Protein AF-A0A9P6WS35-F1 (afdb_monomer_lite)

Sequenc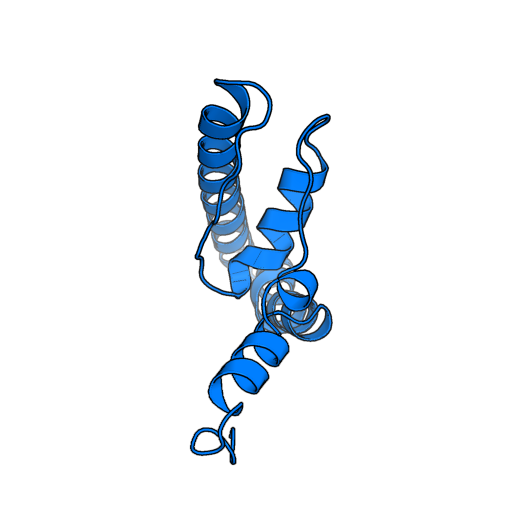e (107 aa):
MWADLDMPDGVLALYWAYNSPAAAMDAYSSDFGATLVEPSAKAFGRMYVGYWETRTLRMVANMRDVLGLPPGSRMLAIVGASHKGYYEAYLNQMHDVQLVSADAVLR

Foldseek 3Di:
DQDCCVPPCSVVVVVCVLQDPVV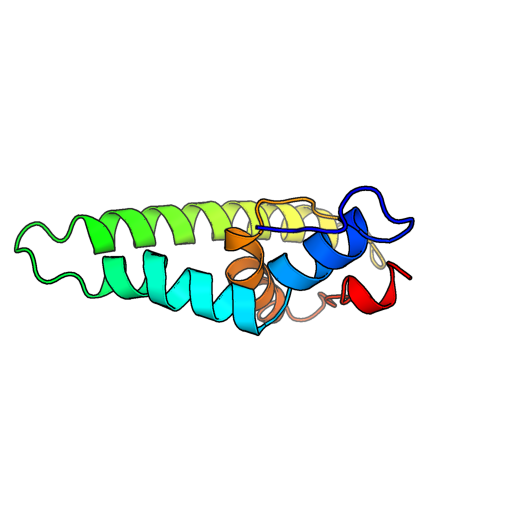LVVLCVVQLVCLCVPPDPVSVSVVVNVVVLVVLVVVLVVVCVVCVPDPPDDDDDDDDSNSNVSSCVNQVVDDPDDDDDPVVVPD

Structure (mmCIF, N/CA/C/O backbone):
data_AF-A0A9P6WS35-F1
#
_entry.id   AF-A0A9P6WS35-F1
#
loop_
_atom_site.group_PDB
_atom_site.id
_atom_site.type_symbol
_atom_site.label_atom_id
_atom_site.label_alt_id
_atom_site.label_comp_id
_atom_site.label_asym_id
_atom_site.label_entity_id
_atom_site.label_seq_id
_atom_site.pdbx_PDB_ins_code
_atom_site.Cartn_x
_atom_site.Cartn_y
_atom_site.Cartn_z
_atom_site.occupancy
_atom_site.B_iso_or_equiv
_atom_site.auth_seq_id
_atom_site.auth_comp_id
_atom_site.auth_asym_id
_atom_site.auth_atom_id
_atom_site.pdbx_PDB_model_num
ATOM 1 N N . MET A 1 1 ? 19.284 -13.398 8.289 1.00 58.56 1 MET A N 1
ATOM 2 C CA . MET A 1 1 ? 19.970 -12.187 7.787 1.00 58.56 1 MET A CA 1
ATOM 3 C C . MET A 1 1 ? 20.509 -12.544 6.414 1.00 58.56 1 MET A C 1
ATOM 5 O O . MET A 1 1 ? 21.093 -13.610 6.293 1.00 58.56 1 MET A O 1
ATOM 9 N N . TRP A 1 2 ? 20.177 -11.759 5.392 1.00 77.75 2 TRP A N 1
ATOM 10 C CA . TRP A 1 2 ? 20.365 -12.091 3.974 1.00 77.75 2 TRP A CA 1
ATOM 11 C C . TRP A 1 2 ? 21.855 -12.229 3.635 1.00 77.75 2 TRP A C 1
ATOM 13 O O . TRP A 1 2 ? 22.579 -11.241 3.711 1.00 77.75 2 TRP A O 1
ATOM 23 N N . ALA A 1 3 ? 22.311 -13.451 3.347 1.00 72.62 3 ALA A N 1
ATOM 24 C CA . ALA A 1 3 ? 23.737 -13.780 3.256 1.00 72.62 3 ALA A CA 1
ATOM 25 C C . ALA A 1 3 ? 24.376 -13.449 1.897 1.00 72.62 3 ALA A C 1
ATOM 27 O O . ALA A 1 3 ? 25.589 -13.318 1.838 1.00 72.62 3 ALA A O 1
ATOM 28 N N . ASP A 1 4 ? 23.568 -13.251 0.853 1.00 88.75 4 ASP A N 1
ATOM 29 C CA . ASP A 1 4 ? 24.035 -13.266 -0.541 1.00 88.75 4 ASP A CA 1
ATOM 30 C C . ASP A 1 4 ? 23.830 -11.923 -1.261 1.00 88.75 4 ASP A C 1
ATOM 32 O O . ASP A 1 4 ? 23.659 -11.884 -2.476 1.00 88.75 4 ASP A O 1
ATOM 36 N N . LEU A 1 5 ? 23.773 -10.802 -0.530 1.00 90.50 5 LEU A N 1
ATOM 37 C CA . LEU A 1 5 ? 23.500 -9.481 -1.126 1.00 90.50 5 LEU A CA 1
ATOM 38 C C . LEU A 1 5 ? 24.590 -9.004 -2.098 1.00 90.50 5 LEU A C 1
ATOM 40 O O . LEU A 1 5 ? 24.328 -8.126 -2.917 1.00 90.50 5 LEU A O 1
ATOM 44 N N . ASP A 1 6 ? 25.795 -9.551 -1.985 1.00 91.69 6 ASP A N 1
ATOM 45 C CA . ASP A 1 6 ? 26.943 -9.307 -2.856 1.00 91.69 6 ASP A CA 1
ATOM 46 C C . ASP A 1 6 ? 26.927 -10.151 -4.142 1.00 91.69 6 ASP A C 1
ATOM 48 O O . ASP A 1 6 ? 27.700 -9.881 -5.063 1.00 91.69 6 ASP A O 1
ATOM 52 N N . MET A 1 7 ? 26.034 -11.139 -4.239 1.00 91.50 7 MET A N 1
ATOM 53 C CA . MET A 1 7 ? 25.857 -11.951 -5.442 1.00 91.50 7 MET A CA 1
ATOM 54 C C . MET A 1 7 ? 25.078 -11.175 -6.522 1.00 91.50 7 MET A C 1
ATOM 56 O O . MET A 1 7 ? 24.277 -10.301 -6.180 1.00 91.50 7 MET A O 1
ATOM 60 N N . PRO A 1 8 ? 25.247 -11.502 -7.824 1.00 86.69 8 PRO A N 1
ATOM 61 C CA . PRO A 1 8 ? 24.654 -10.751 -8.940 1.00 86.69 8 PRO A CA 1
ATOM 62 C C . PRO A 1 8 ? 23.146 -10.467 -8.823 1.00 86.69 8 PRO A C 1
ATOM 64 O O . PRO A 1 8 ? 22.713 -9.381 -9.199 1.00 86.69 8 PRO A O 1
ATOM 67 N N . ASP A 1 9 ? 22.382 -11.382 -8.214 1.00 88.81 9 ASP A N 1
ATOM 68 C CA . ASP A 1 9 ? 20.931 -11.249 -8.017 1.00 88.81 9 ASP A CA 1
ATOM 69 C C . ASP A 1 9 ? 20.529 -11.074 -6.544 1.00 88.81 9 ASP A C 1
ATOM 71 O O . ASP A 1 9 ? 19.346 -11.106 -6.215 1.00 88.81 9 ASP A O 1
ATOM 75 N N . GLY A 1 10 ? 21.479 -10.872 -5.627 1.00 91.56 10 GLY A N 1
ATOM 76 C CA . GLY A 1 10 ? 21.224 -10.847 -4.182 1.00 91.56 10 GLY A CA 1
ATOM 77 C C . GLY A 1 10 ? 20.198 -9.799 -3.750 1.00 91.56 10 GLY A C 1
ATOM 78 O O . GLY A 1 10 ? 19.284 -10.072 -2.968 1.00 91.56 10 GLY A O 1
ATOM 79 N N . VAL A 1 11 ? 20.308 -8.592 -4.307 1.00 90.50 11 VAL A N 1
ATOM 80 C CA . VAL A 1 11 ? 19.360 -7.495 -4.054 1.00 90.50 11 VAL A CA 1
ATOM 81 C C . VAL A 1 11 ? 17.995 -7.773 -4.690 1.00 90.50 11 VAL A C 1
ATOM 83 O O . VAL A 1 11 ? 16.965 -7.421 -4.113 1.00 90.50 11 VAL A O 1
ATOM 86 N N . LEU A 1 12 ? 17.959 -8.425 -5.853 1.00 90.00 12 LEU A N 1
ATOM 87 C CA . LEU A 1 12 ? 16.706 -8.769 -6.521 1.00 90.00 12 LEU A CA 1
ATOM 88 C C . LEU A 1 12 ? 15.986 -9.918 -5.796 1.00 90.00 12 LEU A C 1
ATOM 90 O O . LEU A 1 12 ? 14.780 -9.845 -5.577 1.00 90.00 12 LEU A O 1
ATOM 94 N N . ALA A 1 13 ? 16.733 -10.905 -5.301 1.00 90.62 13 ALA A N 1
ATOM 95 C CA . ALA A 1 13 ? 16.232 -11.964 -4.433 1.00 90.62 13 ALA A CA 1
ATOM 96 C C . ALA A 1 13 ? 15.626 -11.398 -3.141 1.00 90.62 13 ALA A C 1
ATOM 98 O O . ALA A 1 13 ? 14.538 -11.808 -2.731 1.00 90.62 13 ALA A O 1
ATOM 99 N N . LEU A 1 14 ? 16.282 -10.402 -2.535 1.00 90.75 14 LEU A N 1
ATOM 100 C CA . LEU A 1 14 ? 15.731 -9.657 -1.404 1.00 90.75 14 LEU A CA 1
ATOM 101 C C . LEU A 1 14 ? 14.411 -8.973 -1.780 1.00 90.75 14 LEU A C 1
ATOM 103 O O . LEU A 1 14 ? 13.418 -9.095 -1.062 1.00 90.75 14 LEU A O 1
ATOM 107 N N . TYR A 1 15 ? 14.395 -8.261 -2.907 1.00 90.50 15 TYR A N 1
ATOM 108 C CA . TYR A 1 15 ? 13.202 -7.583 -3.395 1.00 90.50 15 TYR A CA 1
ATOM 109 C C . TYR A 1 15 ? 12.038 -8.565 -3.588 1.00 90.50 15 TYR A C 1
ATOM 111 O O . TYR A 1 15 ? 10.955 -8.316 -3.057 1.00 90.50 15 TYR A O 1
ATOM 119 N N . TRP A 1 16 ? 12.250 -9.693 -4.271 1.00 90.00 16 TRP A N 1
ATOM 120 C CA . TRP A 1 16 ? 11.223 -10.720 -4.467 1.00 90.00 16 TRP A CA 1
ATOM 121 C C . TRP A 1 16 ? 10.725 -11.298 -3.144 1.00 90.00 16 TRP A C 1
ATOM 123 O O . TRP A 1 16 ? 9.516 -11.418 -2.949 1.00 90.00 16 TRP A O 1
ATOM 133 N N . ALA A 1 17 ? 11.626 -11.579 -2.197 1.00 91.31 17 ALA A N 1
ATOM 134 C CA . ALA A 1 17 ? 11.247 -12.093 -0.885 1.00 91.31 17 ALA A CA 1
ATOM 135 C C . ALA A 1 17 ? 10.296 -11.132 -0.153 1.00 91.31 17 ALA A C 1
ATOM 137 O O . ALA A 1 17 ? 9.215 -11.546 0.270 1.00 91.31 17 ALA A O 1
ATOM 138 N N . TYR A 1 18 ? 10.640 -9.840 -0.080 1.00 91.19 18 TYR A N 1
ATOM 139 C CA . TYR A 1 18 ? 9.807 -8.812 0.563 1.00 91.19 18 TYR A CA 1
ATOM 140 C C . TYR A 1 18 ? 8.497 -8.514 -0.175 1.00 91.19 18 TYR A C 1
ATOM 142 O O . TYR A 1 18 ? 7.560 -7.997 0.430 1.00 91.19 18 TYR A O 1
ATOM 150 N N . ASN A 1 19 ? 8.424 -8.824 -1.469 1.00 91.19 19 ASN A N 1
ATOM 151 C CA . ASN A 1 19 ? 7.240 -8.606 -2.295 1.00 91.19 19 ASN A CA 1
ATOM 152 C C . ASN A 1 19 ? 6.416 -9.886 -2.513 1.00 91.19 19 ASN A C 1
ATOM 154 O O . ASN A 1 19 ? 5.430 -9.846 -3.251 1.00 91.19 19 ASN A O 1
ATOM 158 N N . SER A 1 20 ? 6.780 -11.001 -1.879 1.00 91.00 20 SER A N 1
ATOM 159 C CA . SER A 1 20 ? 6.043 -12.260 -1.985 1.00 91.00 20 SER A CA 1
ATOM 160 C C . SER A 1 20 ? 4.676 -12.198 -1.278 1.00 91.00 20 SER A C 1
ATOM 162 O O . SER A 1 20 ? 4.505 -11.442 -0.316 1.00 91.00 20 SER A O 1
ATOM 164 N N . PRO A 1 21 ? 3.697 -13.032 -1.683 1.00 90.00 21 PRO A N 1
ATOM 165 C CA . PRO A 1 21 ? 2.432 -13.160 -0.956 1.00 90.00 21 PRO A CA 1
ATOM 166 C C . PRO A 1 21 ? 2.618 -13.558 0.516 1.00 90.00 21 PRO A C 1
ATOM 168 O O . PRO A 1 21 ? 1.886 -13.084 1.381 1.00 90.00 21 PRO A O 1
ATOM 171 N N . ALA A 1 22 ? 3.624 -14.390 0.808 1.00 93.25 22 ALA A N 1
ATOM 172 C CA . ALA A 1 22 ? 3.962 -14.781 2.173 1.00 93.25 22 ALA A CA 1
ATOM 173 C C . ALA A 1 22 ? 4.403 -13.570 3.009 1.00 93.25 22 ALA A C 1
ATOM 175 O O . ALA A 1 22 ? 3.848 -13.341 4.078 1.00 93.25 22 ALA A O 1
ATOM 176 N N . ALA A 1 23 ? 5.300 -12.729 2.483 1.00 92.44 23 ALA A N 1
ATOM 177 C CA . ALA A 1 23 ? 5.739 -11.519 3.177 1.00 92.44 23 ALA A CA 1
ATOM 178 C C . ALA A 1 23 ? 4.591 -10.526 3.431 1.00 92.44 23 ALA A C 1
ATOM 180 O O . ALA A 1 23 ? 4.550 -9.887 4.483 1.00 92.44 23 ALA A O 1
ATOM 181 N N . ALA A 1 24 ? 3.630 -10.414 2.506 1.00 91.81 24 ALA A N 1
ATOM 182 C CA . ALA A 1 24 ? 2.432 -9.603 2.723 1.00 91.81 24 ALA A CA 1
ATOM 183 C C . ALA A 1 24 ? 1.576 -10.142 3.885 1.00 91.81 24 ALA A C 1
ATOM 185 O O . ALA A 1 24 ? 1.119 -9.368 4.729 1.00 91.81 24 ALA A O 1
ATOM 186 N N . MET A 1 25 ? 1.399 -11.465 3.963 1.00 93.94 25 MET A N 1
ATOM 187 C CA . MET A 1 25 ? 0.668 -12.108 5.058 1.00 93.94 25 MET A CA 1
ATOM 188 C C . MET A 1 25 ? 1.405 -12.033 6.393 1.00 93.94 25 MET A C 1
ATOM 190 O O . MET A 1 25 ? 0.756 -11.847 7.424 1.00 93.94 25 MET A O 1
ATOM 194 N N . ASP A 1 26 ? 2.733 -12.118 6.388 1.00 94.62 26 ASP A N 1
ATOM 195 C CA . ASP A 1 26 ? 3.554 -11.931 7.583 1.00 94.62 26 ASP A CA 1
ATOM 196 C C . ASP A 1 26 ? 3.436 -10.495 8.099 1.00 94.62 26 ASP A C 1
ATOM 198 O O . ASP A 1 26 ? 3.207 -10.288 9.291 1.00 94.62 26 ASP A O 1
ATOM 202 N N . ALA A 1 27 ? 3.504 -9.495 7.212 1.00 93.25 27 ALA A N 1
ATOM 203 C CA . ALA A 1 27 ? 3.302 -8.091 7.576 1.00 93.25 27 ALA A CA 1
ATOM 204 C C . ALA A 1 27 ? 1.900 -7.847 8.159 1.00 93.25 27 ALA A C 1
ATOM 206 O O . ALA A 1 27 ? 1.761 -7.167 9.176 1.00 93.25 27 ALA A O 1
ATOM 207 N N . TYR A 1 28 ? 0.860 -8.440 7.564 1.00 94.25 28 TYR A N 1
ATOM 208 C CA . TYR A 1 28 ? -0.486 -8.381 8.128 1.00 94.25 28 TYR A CA 1
ATOM 209 C C . TYR A 1 28 ? -0.549 -9.052 9.501 1.00 94.25 28 TYR A C 1
ATOM 211 O O . TYR A 1 28 ? -0.990 -8.439 10.464 1.00 94.25 28 TYR A O 1
ATOM 219 N N . SER A 1 29 ? -0.089 -10.293 9.624 1.00 95.06 29 SER A N 1
ATOM 220 C CA . SER A 1 29 ? -0.273 -11.076 10.850 1.00 95.06 29 SER A CA 1
ATOM 221 C C . SER A 1 29 ? 0.545 -10.537 12.025 1.00 95.06 29 SER A C 1
ATOM 223 O O . SER A 1 29 ? 0.106 -10.649 13.167 1.00 95.06 29 SER A O 1
ATOM 225 N N . SER A 1 30 ? 1.716 -9.954 11.757 1.00 94.81 30 SER A N 1
ATOM 226 C CA . SER A 1 30 ? 2.630 -9.450 12.790 1.00 94.81 30 SER A CA 1
ATOM 227 C C . SER A 1 30 ? 2.377 -7.999 13.207 1.00 94.81 30 SER A C 1
ATOM 229 O O . SER A 1 30 ? 2.622 -7.672 14.366 1.00 94.81 30 SER A O 1
ATOM 231 N N . ASP A 1 31 ? 1.878 -7.146 12.306 1.00 95.06 31 ASP A N 1
ATOM 232 C CA . ASP A 1 31 ? 1.614 -5.730 12.587 1.00 95.06 31 ASP A CA 1
ATOM 233 C C . ASP A 1 31 ? 0.117 -5.417 12.493 1.00 95.06 31 ASP A C 1
ATOM 235 O O . ASP A 1 31 ? -0.568 -5.321 13.511 1.00 95.06 31 ASP A O 1
ATOM 239 N N . PHE A 1 32 ? -0.431 -5.294 11.284 1.00 95.88 32 PHE A N 1
ATOM 240 C CA . PHE A 1 32 ? -1.764 -4.710 11.087 1.00 95.88 32 PHE A CA 1
ATOM 241 C C . PHE A 1 32 ? -2.896 -5.528 11.715 1.00 95.88 32 PHE A C 1
ATOM 243 O O . PHE A 1 32 ? -3.744 -4.989 12.416 1.00 95.88 32 PHE A O 1
ATOM 250 N N . GLY A 1 33 ? -2.906 -6.838 11.501 1.00 95.62 33 GLY A N 1
ATOM 251 C CA . GLY A 1 33 ? -3.869 -7.755 12.096 1.00 95.62 33 GLY A CA 1
ATOM 252 C C . GLY A 1 3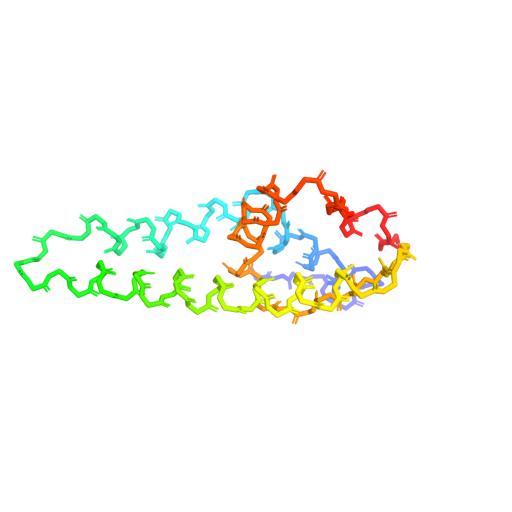3 ? -3.715 -7.827 13.612 1.00 95.62 33 GLY A C 1
ATOM 253 O O . GLY A 1 33 ? -4.709 -7.719 14.326 1.00 95.62 33 GLY A O 1
ATOM 254 N N . ALA A 1 34 ? -2.478 -7.936 14.109 1.00 96.50 34 ALA A N 1
ATOM 255 C CA . ALA A 1 34 ? -2.196 -7.986 15.543 1.00 96.50 34 ALA A CA 1
ATOM 256 C C . ALA A 1 34 ? -2.628 -6.699 16.265 1.00 96.50 34 ALA A C 1
ATOM 258 O O . ALA A 1 34 ? -3.263 -6.758 17.316 1.00 96.50 34 ALA A O 1
ATOM 259 N N . THR A 1 35 ? -2.333 -5.535 15.683 1.00 96.31 35 THR A N 1
ATOM 260 C CA . THR A 1 35 ? -2.740 -4.227 16.213 1.00 96.31 35 THR A CA 1
ATOM 261 C C . THR A 1 35 ? -4.244 -3.995 16.080 1.00 96.31 35 THR A C 1
ATOM 263 O O . THR A 1 35 ? -4.843 -3.385 16.961 1.00 96.31 35 THR A O 1
ATOM 266 N N . LEU A 1 36 ? -4.896 -4.510 15.035 1.00 96.25 36 LEU A N 1
ATOM 267 C CA . LEU A 1 36 ? -6.343 -4.373 14.862 1.00 96.25 36 LEU A CA 1
ATOM 268 C C . LEU A 1 36 ? -7.146 -5.110 15.945 1.00 96.25 36 LEU A C 1
ATOM 270 O O . LEU A 1 36 ? -8.196 -4.615 16.357 1.00 96.25 36 LEU A O 1
ATOM 274 N N . VAL A 1 37 ? -6.668 -6.278 16.390 1.00 95.56 37 VAL A N 1
ATOM 275 C CA . VAL A 1 37 ? -7.362 -7.143 17.370 1.00 95.56 37 VAL A CA 1
ATOM 276 C C . VAL A 1 37 ? -6.844 -6.998 18.804 1.00 95.56 37 VAL A C 1
ATOM 278 O O . VAL A 1 37 ? -7.255 -7.734 19.700 1.00 95.56 37 VAL A O 1
ATOM 281 N N . GLU A 1 38 ? -5.929 -6.062 19.024 1.00 93.88 38 GLU A N 1
ATOM 282 C CA . GLU A 1 38 ? -5.342 -5.749 20.322 1.00 93.88 38 GLU A CA 1
ATOM 283 C C . GLU A 1 38 ? -6.435 -5.380 21.362 1.00 93.88 38 GLU A C 1
ATOM 285 O O . GLU A 1 38 ? -7.303 -4.557 21.069 1.00 93.88 38 GLU A O 1
ATOM 290 N N . PRO A 1 39 ? -6.446 -5.980 22.575 1.00 95.00 39 PRO A N 1
ATOM 291 C CA . PRO A 1 39 ? -7.630 -5.974 23.445 1.00 95.00 39 PRO A CA 1
ATOM 292 C C . PRO A 1 39 ? -7.744 -4.786 24.419 1.00 95.00 39 PRO A C 1
ATOM 294 O O . PRO A 1 39 ? -8.624 -4.800 25.285 1.00 95.00 39 PRO A O 1
ATOM 297 N N . SER A 1 40 ? -6.868 -3.777 24.376 1.00 95.06 40 SER A N 1
ATOM 298 C CA . SER A 1 40 ? -6.943 -2.666 25.331 1.00 95.06 40 SER A CA 1
ATOM 299 C C . SER A 1 40 ? -8.212 -1.845 25.156 1.00 95.06 40 SER A C 1
ATOM 301 O O . SER A 1 40 ? -8.679 -1.563 24.054 1.00 95.06 40 SER A O 1
ATOM 303 N N . ALA A 1 41 ? -8.713 -1.335 26.280 1.00 95.88 41 ALA A N 1
ATOM 304 C CA . ALA A 1 41 ? -9.869 -0.444 26.301 1.00 95.88 41 ALA A CA 1
ATOM 305 C C . ALA A 1 41 ? -9.671 0.843 25.476 1.00 95.88 41 ALA A C 1
ATOM 307 O O . ALA A 1 41 ? -10.647 1.473 25.079 1.00 95.88 41 ALA A O 1
ATOM 308 N N . LYS A 1 42 ? -8.418 1.256 25.236 1.00 96.69 42 LYS A N 1
ATOM 309 C CA . LYS A 1 42 ? -8.105 2.462 24.457 1.00 96.69 42 LYS A CA 1
ATOM 310 C C . LYS A 1 42 ? -8.096 2.204 22.947 1.00 96.69 42 LYS A C 1
ATOM 312 O O . LYS A 1 42 ? -8.210 3.169 22.198 1.00 96.69 42 LYS A O 1
ATOM 317 N N . ALA A 1 43 ? -7.973 0.943 22.515 1.00 94.94 43 ALA A N 1
ATOM 318 C CA . ALA A 1 43 ? -8.007 0.514 21.115 1.00 94.94 43 ALA A CA 1
ATOM 319 C C . ALA A 1 43 ? -7.069 1.319 20.192 1.00 94.94 43 ALA A C 1
ATOM 321 O O . ALA A 1 43 ? -7.418 1.664 19.057 1.00 94.94 43 ALA A O 1
ATOM 322 N N . PHE A 1 44 ? -5.865 1.644 20.676 1.00 95.94 44 PHE A N 1
ATOM 323 C CA . PHE A 1 44 ? -4.900 2.431 19.907 1.00 95.94 44 PHE A CA 1
ATOM 324 C C . PHE A 1 44 ? -4.445 1.709 18.641 1.00 95.94 44 PHE A C 1
ATOM 326 O O . PHE A 1 44 ? -4.242 2.363 17.618 1.00 95.94 44 PHE A O 1
ATOM 333 N N . GLY A 1 45 ? -4.338 0.378 18.680 1.00 96.81 45 GLY A N 1
ATOM 334 C CA . GLY A 1 45 ? -3.995 -0.408 17.501 1.00 96.81 45 GLY A CA 1
ATOM 335 C C . GLY A 1 45 ? -5.040 -0.263 16.388 1.00 96.81 45 GLY A C 1
ATOM 336 O O . GLY A 1 45 ? -4.690 0.050 15.252 1.00 96.81 45 GLY A O 1
ATOM 337 N N . ARG A 1 46 ? -6.337 -0.308 16.720 1.00 96.31 46 ARG A N 1
ATOM 338 C CA . ARG A 1 46 ? -7.419 -0.021 15.760 1.00 96.31 46 ARG A CA 1
ATOM 339 C C . ARG A 1 46 ? -7.321 1.387 15.167 1.00 96.31 46 ARG A C 1
ATOM 341 O O . ARG A 1 46 ? -7.566 1.568 13.975 1.00 96.31 46 ARG A O 1
ATOM 348 N N . MET A 1 47 ? -6.982 2.394 15.978 1.00 96.69 47 MET A N 1
ATOM 349 C CA . MET A 1 47 ? -6.792 3.767 15.486 1.00 96.69 47 MET A CA 1
ATOM 350 C C . MET A 1 47 ? -5.604 3.866 14.521 1.00 96.69 47 MET A C 1
ATOM 352 O O . MET A 1 47 ? -5.713 4.517 13.481 1.00 96.69 47 MET A O 1
ATOM 356 N N . TYR A 1 48 ? -4.494 3.203 14.849 1.00 97.25 48 TYR A N 1
ATOM 357 C CA . TYR A 1 48 ? -3.314 3.108 13.993 1.00 97.25 48 TYR A CA 1
ATOM 358 C C . TYR A 1 48 ? -3.648 2.464 12.642 1.00 97.25 48 TYR A C 1
ATOM 360 O O . TYR A 1 48 ? -3.362 3.061 11.602 1.00 97.25 48 TYR A O 1
ATOM 368 N N . VAL A 1 49 ? -4.325 1.312 12.647 1.00 97.12 49 VAL A N 1
ATOM 369 C CA . VAL A 1 49 ? -4.717 0.606 11.418 1.00 97.12 49 VAL A CA 1
ATOM 370 C C . VAL A 1 49 ? -5.676 1.451 10.584 1.00 97.12 49 VAL A C 1
ATOM 372 O O . VAL A 1 49 ? -5.452 1.618 9.389 1.00 97.12 49 VAL A O 1
ATOM 375 N N . GLY A 1 50 ? -6.675 2.091 11.202 1.00 97.06 50 GLY A N 1
ATOM 376 C CA . GLY A 1 50 ? -7.594 2.976 10.479 1.00 97.06 50 GLY A CA 1
ATOM 377 C C . GLY A 1 50 ? -6.887 4.162 9.807 1.00 97.06 50 GLY A C 1
ATOM 378 O O . GLY A 1 50 ? -7.200 4.520 8.666 1.00 97.06 50 GLY A O 1
ATOM 379 N N . TYR A 1 51 ? -5.890 4.759 10.471 1.00 97.69 51 TYR A N 1
ATOM 380 C CA . TYR A 1 51 ? -5.022 5.767 9.852 1.00 97.69 51 TYR A CA 1
ATOM 381 C C . TYR A 1 51 ? -4.223 5.182 8.679 1.00 97.69 51 TYR A C 1
ATOM 383 O O . TYR A 1 51 ? -4.169 5.797 7.609 1.00 97.69 51 TYR A O 1
ATOM 391 N N . TRP A 1 52 ? -3.614 4.010 8.867 1.00 97.44 52 TRP A N 1
ATOM 392 C CA . TRP A 1 52 ? -2.782 3.350 7.865 1.00 97.44 52 TRP A CA 1
ATOM 393 C C . TRP A 1 52 ? -3.563 3.007 6.590 1.00 97.44 52 TRP A C 1
ATOM 395 O O . TRP A 1 52 ? -3.123 3.322 5.477 1.00 97.44 52 TRP A O 1
ATOM 405 N N . GLU A 1 53 ? -4.755 2.432 6.747 1.00 96.94 53 GLU A N 1
ATOM 406 C CA . GLU A 1 53 ? -5.678 2.126 5.654 1.00 96.94 53 GLU A CA 1
ATOM 407 C C . GLU A 1 53 ? -6.084 3.397 4.912 1.00 96.94 53 GLU A C 1
ATOM 409 O O . GLU A 1 53 ? -5.955 3.465 3.690 1.00 96.94 53 GLU A O 1
ATOM 414 N N . THR A 1 54 ? -6.477 4.444 5.647 1.00 98.31 54 THR A N 1
ATOM 415 C CA . THR A 1 54 ? -6.871 5.732 5.058 1.00 98.31 54 THR A CA 1
ATOM 416 C C . THR A 1 54 ? -5.721 6.379 4.286 1.00 98.31 54 THR A C 1
ATOM 418 O O . THR A 1 54 ? -5.923 6.927 3.201 1.00 98.31 54 THR A O 1
ATOM 421 N N . ARG A 1 55 ? -4.492 6.325 4.817 1.00 97.75 55 ARG A N 1
ATOM 422 C CA . ARG A 1 55 ? -3.298 6.817 4.116 1.00 97.75 55 ARG A CA 1
ATOM 423 C C . ARG A 1 55 ? -3.096 6.065 2.808 1.00 97.75 55 ARG A C 1
ATOM 425 O O . ARG A 1 55 ? -2.879 6.696 1.778 1.00 97.75 55 ARG A O 1
ATOM 432 N N . THR A 1 56 ? -3.202 4.743 2.851 1.00 97.88 56 THR A N 1
ATOM 433 C CA . THR A 1 56 ? -3.005 3.886 1.682 1.00 97.88 56 THR A CA 1
ATOM 434 C C . THR A 1 56 ? -4.085 4.114 0.621 1.00 97.88 56 THR A C 1
ATOM 436 O O . THR A 1 56 ? -3.756 4.275 -0.553 1.00 97.88 56 THR A O 1
ATOM 439 N N . LEU A 1 57 ? -5.351 4.255 1.030 1.00 98.19 57 LEU A N 1
ATOM 440 C CA . LEU A 1 57 ? -6.465 4.615 0.146 1.00 98.19 57 LEU A CA 1
ATOM 441 C C . LEU A 1 57 ? -6.224 5.939 -0.581 1.00 98.19 57 LEU A C 1
ATOM 443 O O . LEU A 1 57 ? -6.448 6.018 -1.783 1.00 98.19 57 LEU A O 1
ATOM 447 N N . ARG A 1 58 ? -5.728 6.973 0.112 1.00 98.50 58 ARG A N 1
ATOM 448 C CA . ARG A 1 58 ? -5.403 8.264 -0.523 1.00 98.50 58 ARG A CA 1
ATOM 449 C C . ARG A 1 58 ? -4.323 8.125 -1.590 1.00 98.50 58 ARG A C 1
ATOM 451 O O . ARG A 1 58 ? -4.424 8.754 -2.637 1.00 98.50 58 ARG A O 1
ATOM 458 N N . MET A 1 59 ? -3.306 7.299 -1.348 1.00 98.31 59 MET A N 1
ATOM 459 C CA . MET A 1 59 ? -2.277 7.065 -2.358 1.00 98.31 59 MET A CA 1
ATOM 460 C C . MET A 1 59 ? -2.862 6.359 -3.591 1.00 98.31 59 MET A C 1
ATOM 462 O O . MET A 1 59 ? -2.617 6.799 -4.710 1.00 98.31 59 MET A O 1
ATOM 466 N N . VAL A 1 60 ? -3.693 5.327 -3.395 1.00 98.00 60 VAL A N 1
ATOM 467 C CA . VAL A 1 60 ? -4.386 4.621 -4.490 1.00 98.00 60 VAL A CA 1
ATOM 468 C C . VAL A 1 60 ? -5.366 5.538 -5.233 1.00 98.00 60 VAL A C 1
ATOM 470 O O . VAL A 1 60 ? -5.450 5.479 -6.457 1.00 98.00 60 VAL A O 1
ATOM 473 N N . ALA A 1 61 ? -6.058 6.436 -4.529 1.00 97.75 61 ALA A N 1
ATOM 474 C CA . ALA A 1 61 ? -6.932 7.432 -5.145 1.00 97.75 61 ALA A CA 1
ATOM 475 C C . ALA A 1 61 ? -6.155 8.359 -6.094 1.00 97.75 61 ALA A C 1
ATOM 477 O O . ALA A 1 61 ? -6.604 8.587 -7.214 1.00 97.75 61 ALA A O 1
ATOM 478 N N . ASN A 1 62 ? -4.958 8.811 -5.704 1.00 96.88 62 ASN A N 1
ATOM 479 C CA . ASN A 1 62 ? -4.091 9.604 -6.584 1.00 96.88 62 ASN A CA 1
ATOM 480 C C . ASN A 1 62 ? -3.657 8.811 -7.827 1.00 96.88 62 ASN A C 1
ATOM 482 O O . ASN A 1 62 ? -3.582 9.364 -8.921 1.00 96.88 62 ASN A O 1
ATOM 486 N N . MET A 1 63 ? -3.383 7.509 -7.681 1.00 96.75 63 MET A N 1
ATOM 487 C CA . MET A 1 63 ? -3.075 6.653 -8.832 1.00 96.75 63 MET A CA 1
ATOM 488 C C . MET A 1 63 ? -4.263 6.571 -9.788 1.00 96.75 63 MET A C 1
ATOM 490 O O . MET A 1 63 ? -4.082 6.688 -10.997 1.00 96.75 63 MET A O 1
ATOM 494 N N . ARG A 1 64 ? -5.479 6.396 -9.254 1.00 96.06 64 ARG A N 1
ATOM 495 C CA . ARG A 1 64 ? -6.699 6.356 -10.061 1.00 96.06 64 ARG A CA 1
ATOM 496 C C . ARG A 1 64 ? -6.932 7.664 -10.806 1.00 96.06 64 ARG A C 1
ATOM 498 O O . ARG A 1 64 ? -7.258 7.613 -11.987 1.00 96.06 64 ARG A O 1
ATOM 505 N N . ASP A 1 65 ? -6.748 8.795 -10.136 1.00 96.06 65 ASP A N 1
ATOM 506 C CA . ASP A 1 65 ? -6.910 10.118 -10.743 1.00 96.06 65 ASP A CA 1
ATOM 507 C C . ASP A 1 65 ? -6.026 10.264 -11.992 1.00 96.06 65 ASP A C 1
ATOM 509 O O . ASP A 1 65 ? -6.509 10.619 -13.061 1.00 96.06 65 ASP A O 1
ATOM 513 N N . VAL A 1 66 ? -4.759 9.842 -11.906 1.00 95.38 66 VAL A N 1
ATOM 514 C CA . VAL A 1 66 ? -3.828 9.862 -13.047 1.00 95.38 66 VAL A CA 1
ATOM 515 C C . VAL A 1 66 ? -4.179 8.818 -14.113 1.00 95.38 66 VAL A C 1
ATOM 517 O O . VAL A 1 66 ? -4.163 9.128 -15.304 1.00 95.38 66 VAL A O 1
ATOM 520 N N . LEU A 1 67 ? -4.484 7.577 -13.715 1.00 95.25 67 LEU A N 1
ATOM 521 C CA . LEU A 1 67 ? -4.790 6.487 -14.653 1.00 95.25 67 LEU A CA 1
ATOM 522 C C . LEU A 1 67 ? -6.097 6.719 -15.428 1.00 95.25 67 LEU A C 1
ATOM 524 O O . LEU A 1 67 ? -6.267 6.147 -16.500 1.00 95.25 67 LEU A O 1
ATOM 528 N N . GLY A 1 68 ? -6.996 7.557 -14.906 1.00 94.69 68 GLY A N 1
ATOM 529 C CA . GLY A 1 68 ? -8.258 7.924 -15.546 1.00 94.69 68 GLY A CA 1
ATOM 530 C C . GLY A 1 68 ? -8.161 9.030 -16.604 1.00 94.69 68 GLY A C 1
ATOM 531 O O . GLY A 1 68 ? -9.189 9.360 -17.189 1.00 94.69 68 GLY A O 1
ATOM 532 N N . LEU A 1 69 ? -6.977 9.614 -16.847 1.00 92.31 69 LEU A N 1
ATOM 533 C CA . LEU A 1 69 ? -6.804 10.737 -17.780 1.00 92.31 69 LEU A CA 1
ATOM 534 C C . LEU A 1 69 ? -6.802 10.272 -19.260 1.00 92.31 69 LEU A C 1
ATOM 536 O O . LEU A 1 69 ? -7.878 10.255 -19.858 1.00 92.31 69 LEU A O 1
ATOM 540 N N . PRO A 1 70 ? -5.676 9.899 -19.915 1.00 94.50 70 PRO A N 1
ATOM 541 C CA . PRO A 1 70 ? -5.757 9.293 -21.239 1.00 94.50 70 PRO A CA 1
ATOM 542 C C . PRO A 1 70 ? -5.899 7.759 -21.156 1.00 94.50 70 PRO A C 1
ATOM 544 O O . PRO A 1 70 ? -5.211 7.117 -20.349 1.00 94.50 70 PRO A O 1
ATOM 547 N N . PRO A 1 71 ? -6.718 7.137 -22.031 1.00 92.94 71 PRO A N 1
ATOM 548 C CA . PRO A 1 71 ? -6.757 5.685 -22.184 1.00 92.94 71 PRO A CA 1
ATOM 549 C C . PRO A 1 71 ? -5.370 5.097 -22.470 1.00 92.94 71 PRO A C 1
ATOM 551 O O . PRO A 1 71 ? -4.580 5.675 -23.216 1.00 92.94 71 PRO A O 1
ATOM 554 N N . GLY A 1 72 ? -5.080 3.927 -2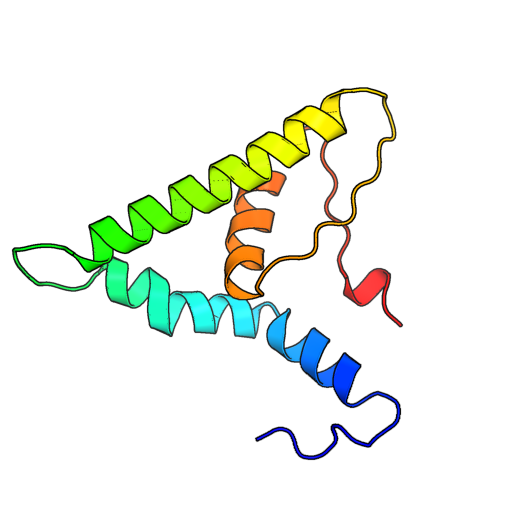1.898 1.00 93.44 72 GLY A N 1
ATOM 555 C CA . GLY A 1 72 ? -3.790 3.250 -22.078 1.00 93.44 72 GLY A CA 1
ATOM 556 C C . GLY A 1 72 ? -2.650 3.795 -21.207 1.00 93.44 72 GLY A C 1
ATOM 557 O O . GLY A 1 72 ? -1.499 3.404 -21.406 1.00 93.44 72 GLY A O 1
ATOM 558 N N . SER A 1 73 ? -2.948 4.670 -20.240 1.00 95.38 73 SER A N 1
ATOM 559 C CA . SER A 1 73 ? -1.969 5.144 -19.258 1.00 95.38 73 SER A CA 1
ATOM 560 C C . SER A 1 73 ? -1.318 3.992 -18.496 1.00 95.38 73 SER A C 1
ATOM 562 O O . SER A 1 73 ? -1.976 3.039 -18.082 1.00 95.38 73 SER A O 1
ATOM 564 N N . ARG A 1 74 ? -0.005 4.099 -18.278 1.00 94.69 74 ARG A N 1
ATOM 565 C CA . ARG A 1 74 ? 0.787 3.143 -17.495 1.00 94.69 74 ARG A CA 1
ATOM 566 C C . ARG A 1 74 ? 1.440 3.877 -16.336 1.00 94.69 74 ARG A C 1
ATOM 568 O O . ARG A 1 74 ? 1.959 4.975 -16.518 1.00 94.69 74 ARG A O 1
ATOM 575 N N . MET A 1 75 ? 1.446 3.254 -15.164 1.00 94.50 75 MET A N 1
ATOM 576 C CA . MET A 1 75 ? 2.046 3.816 -13.959 1.00 94.50 75 MET A CA 1
ATOM 577 C C . MET A 1 75 ? 2.964 2.793 -13.291 1.00 94.50 75 MET A C 1
ATOM 579 O O . MET A 1 75 ? 2.594 1.632 -13.137 1.00 94.50 75 MET A O 1
ATOM 583 N N . LEU A 1 76 ? 4.140 3.254 -12.862 1.00 94.19 76 LEU A N 1
ATOM 584 C CA . LEU A 1 76 ? 5.007 2.559 -11.914 1.00 94.19 76 LEU A CA 1
ATOM 585 C C . LEU A 1 76 ? 4.901 3.272 -10.563 1.00 94.19 76 LEU A C 1
ATOM 587 O O . LEU A 1 76 ? 5.176 4.467 -10.481 1.00 94.19 76 LEU A O 1
ATOM 591 N N . ALA A 1 77 ? 4.524 2.542 -9.515 1.00 92.25 77 ALA A N 1
ATOM 592 C CA . ALA A 1 77 ? 4.489 3.047 -8.146 1.00 92.25 77 ALA A CA 1
ATOM 593 C C . ALA A 1 77 ? 5.556 2.340 -7.303 1.00 92.25 77 ALA A C 1
ATOM 595 O O . ALA A 1 77 ? 5.610 1.112 -7.267 1.00 92.25 77 ALA A O 1
ATOM 596 N N . ILE A 1 78 ? 6.393 3.120 -6.616 1.00 91.81 78 ILE A N 1
ATOM 597 C CA . ILE A 1 78 ? 7.404 2.618 -5.680 1.00 91.81 78 ILE A CA 1
ATOM 598 C C . ILE A 1 78 ? 6.970 3.023 -4.276 1.00 91.81 78 ILE A C 1
ATOM 600 O O . ILE A 1 78 ? 6.820 4.208 -3.981 1.00 91.81 78 ILE A O 1
ATOM 604 N N . VAL A 1 79 ? 6.747 2.033 -3.416 1.00 93.31 79 VAL A N 1
ATOM 605 C CA . VAL A 1 79 ? 6.230 2.214 -2.055 1.00 93.31 79 VAL A CA 1
ATOM 606 C C . VAL A 1 79 ? 6.917 1.256 -1.090 1.00 93.31 79 VAL A C 1
ATOM 608 O O . VAL A 1 79 ? 7.554 0.291 -1.507 1.00 93.31 79 VAL A O 1
ATOM 611 N N . GLY A 1 80 ? 6.778 1.506 0.214 1.00 93.25 80 GLY A N 1
ATOM 612 C CA . GLY A 1 80 ? 7.204 0.537 1.224 1.00 93.25 80 GLY A CA 1
ATOM 613 C C . GLY A 1 80 ? 6.442 -0.784 1.077 1.00 93.25 80 GLY A C 1
ATOM 614 O O . GLY A 1 80 ? 5.233 -0.768 0.846 1.00 93.25 80 GLY A O 1
ATOM 615 N N . ALA A 1 81 ? 7.134 -1.917 1.242 1.00 93.12 81 ALA A N 1
ATOM 616 C CA . ALA A 1 81 ? 6.582 -3.256 0.996 1.00 93.12 81 ALA A CA 1
ATOM 617 C C . ALA A 1 81 ? 5.278 -3.538 1.768 1.00 93.12 81 ALA A C 1
ATOM 619 O O . ALA A 1 81 ? 4.361 -4.155 1.233 1.00 93.12 81 ALA A O 1
ATOM 620 N N . SER A 1 82 ? 5.138 -2.999 2.983 1.00 94.06 82 SER A N 1
ATOM 621 C CA . SER A 1 82 ? 3.930 -3.150 3.805 1.00 94.06 82 SER A CA 1
ATOM 622 C C . SER A 1 82 ? 2.675 -2.478 3.224 1.00 94.06 82 SER A C 1
ATOM 624 O O . SER A 1 82 ? 1.564 -2.785 3.651 1.00 94.06 82 SER A O 1
ATOM 626 N N . HIS A 1 83 ? 2.813 -1.593 2.230 1.00 95.06 83 HIS A N 1
ATOM 627 C CA . HIS A 1 83 ? 1.674 -1.041 1.492 1.00 95.06 83 HIS A CA 1
ATOM 628 C C . HIS A 1 83 ? 1.176 -1.954 0.373 1.00 95.06 83 HIS A C 1
ATOM 630 O O . HIS A 1 83 ? 0.022 -1.808 -0.028 1.00 95.06 83 HIS A O 1
ATOM 636 N N . LYS A 1 84 ? 2.012 -2.865 -0.145 1.00 92.44 84 LYS A N 1
ATOM 637 C CA . LYS A 1 84 ? 1.733 -3.606 -1.383 1.00 92.44 84 LYS A CA 1
ATOM 638 C C . LYS A 1 84 ? 0.409 -4.368 -1.320 1.00 92.44 84 LYS A C 1
ATOM 640 O O . LYS A 1 84 ? -0.431 -4.173 -2.190 1.00 92.44 84 LYS A O 1
ATOM 645 N N . GLY A 1 85 ? 0.186 -5.159 -0.268 1.00 92.12 85 GLY A N 1
ATOM 646 C CA . GLY A 1 85 ? -1.048 -5.945 -0.134 1.00 92.12 85 GLY A CA 1
ATOM 647 C C . GLY A 1 85 ? -2.315 -5.079 -0.109 1.00 92.12 85 GLY A C 1
ATOM 648 O O . GLY A 1 85 ? -3.299 -5.392 -0.774 1.00 92.12 85 GLY A O 1
ATOM 649 N N . TYR A 1 86 ? -2.273 -3.937 0.584 1.00 94.50 86 TYR A N 1
ATOM 650 C CA . TYR A 1 86 ? -3.381 -2.976 0.600 1.00 94.50 86 TYR A CA 1
ATOM 651 C C . TYR A 1 86 ? -3.573 -2.285 -0.757 1.00 94.50 86 TYR A C 1
ATOM 653 O O . TYR A 1 86 ? -4.704 -2.107 -1.201 1.00 94.50 86 TYR A O 1
ATOM 661 N N . TYR A 1 87 ? -2.481 -1.919 -1.435 1.00 94.88 87 TYR A N 1
ATOM 662 C CA . TYR A 1 87 ? -2.522 -1.372 -2.793 1.00 94.88 87 TYR A CA 1
ATOM 663 C C . TYR A 1 87 ? -3.236 -2.321 -3.746 1.00 94.88 87 TYR A C 1
ATOM 665 O O . TYR A 1 87 ? -4.172 -1.911 -4.427 1.00 94.88 87 TYR A O 1
ATOM 673 N N . GLU A 1 88 ? -2.811 -3.583 -3.773 1.00 93.88 88 GLU A N 1
ATOM 674 C CA . GLU A 1 88 ? -3.393 -4.606 -4.636 1.00 93.88 88 GLU A CA 1
ATOM 675 C C . GLU A 1 88 ? -4.874 -4.812 -4.311 1.00 93.88 88 GLU A C 1
ATOM 677 O O . GLU A 1 88 ? -5.702 -4.800 -5.218 1.00 93.88 88 GLU A O 1
ATOM 682 N N . ALA A 1 89 ? -5.236 -4.909 -3.028 1.00 94.75 89 ALA A N 1
ATOM 683 C CA . ALA A 1 89 ? -6.628 -5.057 -2.607 1.00 94.75 89 ALA A CA 1
ATOM 684 C C . ALA A 1 89 ? -7.524 -3.898 -3.076 1.00 94.75 89 ALA A C 1
ATOM 686 O O . ALA A 1 89 ? -8.642 -4.138 -3.529 1.00 94.75 89 ALA A O 1
ATOM 687 N N . TYR A 1 90 ? -7.051 -2.652 -2.994 1.00 96.75 90 TYR A N 1
ATOM 688 C CA . TYR A 1 90 ? -7.830 -1.478 -3.399 1.00 96.75 90 TYR A CA 1
ATOM 689 C C . TYR A 1 90 ? -7.857 -1.280 -4.915 1.00 96.75 90 TYR A C 1
ATOM 691 O O . TYR A 1 90 ? -8.909 -0.983 -5.476 1.00 96.75 90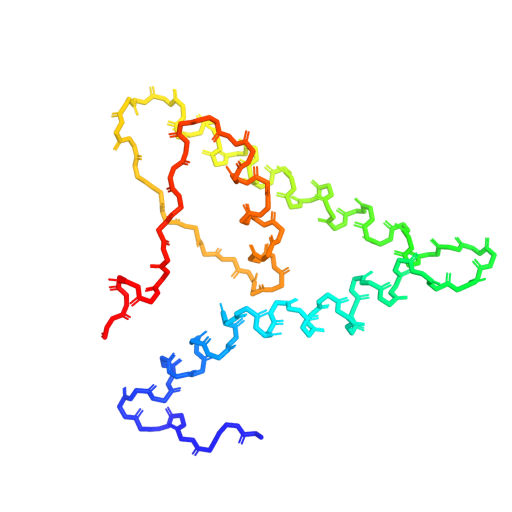 TYR A O 1
ATOM 699 N N . LEU A 1 91 ? -6.727 -1.466 -5.599 1.00 96.00 91 LEU A N 1
ATOM 700 C CA . LEU A 1 91 ? -6.650 -1.335 -7.055 1.00 96.00 91 LEU A CA 1
ATOM 701 C C . LEU A 1 91 ? -7.461 -2.429 -7.761 1.00 96.00 91 LEU A C 1
ATOM 703 O O . LEU A 1 91 ? -8.078 -2.141 -8.780 1.00 96.00 91 LEU A O 1
ATOM 707 N N . ASN A 1 92 ? -7.555 -3.634 -7.188 1.00 95.50 92 ASN A N 1
ATOM 708 C CA . ASN A 1 92 ? -8.419 -4.707 -7.698 1.00 95.50 92 ASN A CA 1
ATOM 709 C C . ASN A 1 92 ? -9.923 -4.382 -7.639 1.00 95.50 92 ASN A C 1
ATOM 711 O O . ASN A 1 92 ? -10.714 -5.069 -8.279 1.00 95.50 92 ASN A O 1
ATOM 715 N N . GLN A 1 93 ? -10.344 -3.353 -6.895 1.00 95.38 93 GLN A N 1
ATOM 716 C CA . GLN A 1 93 ? -11.740 -2.895 -6.901 1.00 95.38 93 GLN A CA 1
ATOM 717 C C . GLN A 1 93 ? -12.060 -1.995 -8.106 1.00 95.38 93 GLN A C 1
ATOM 719 O O . GLN A 1 93 ? -13.224 -1.681 -8.347 1.00 95.38 93 GLN A O 1
ATOM 724 N N . MET A 1 94 ? -11.050 -1.553 -8.860 1.00 94.94 94 MET A N 1
ATOM 725 C CA . MET A 1 94 ? -11.212 -0.628 -9.980 1.00 94.94 94 MET A CA 1
ATOM 726 C C . MET A 1 94 ? -11.512 -1.403 -11.269 1.00 94.94 94 MET A C 1
ATOM 728 O O . MET A 1 94 ? -10.811 -2.350 -11.608 1.00 94.94 94 MET A O 1
ATOM 732 N N . HIS A 1 95 ? -12.533 -0.982 -12.017 1.00 93.25 95 HIS A N 1
ATOM 733 C CA . HIS A 1 95 ? -13.067 -1.760 -13.144 1.00 93.25 95 HIS A CA 1
ATOM 734 C C . HIS A 1 95 ? -12.120 -1.933 -14.343 1.00 93.25 95 HIS A C 1
ATOM 736 O O . HIS A 1 95 ? -12.206 -2.928 -15.057 1.00 93.25 95 HIS A O 1
ATOM 742 N N . ASP A 1 96 ? -11.254 -0.959 -14.593 1.00 94.06 96 ASP A N 1
ATOM 743 C CA . ASP A 1 96 ? -10.413 -0.843 -15.791 1.00 94.06 96 ASP A CA 1
ATOM 744 C C . ASP A 1 96 ? -8.925 -0.650 -15.446 1.00 94.06 96 ASP A C 1
ATOM 746 O O . ASP A 1 96 ? -8.127 -0.275 -16.304 1.00 94.06 96 ASP A O 1
ATOM 750 N N . VAL A 1 97 ? -8.530 -0.928 -14.198 1.00 95.38 97 VAL A N 1
ATOM 751 C CA . VAL A 1 97 ? -7.119 -0.971 -13.790 1.00 95.38 97 VAL A CA 1
ATOM 752 C C . VAL A 1 97 ? -6.621 -2.409 -13.855 1.00 95.38 97 VAL A C 1
ATOM 754 O O . VAL A 1 97 ? -7.219 -3.313 -13.282 1.00 95.38 97 VAL A O 1
ATOM 757 N N . GLN A 1 98 ? -5.485 -2.612 -14.520 1.00 94.00 98 GLN A N 1
ATOM 758 C CA . GLN A 1 98 ? -4.797 -3.899 -14.561 1.00 94.00 98 GLN A CA 1
ATOM 759 C C . GLN A 1 98 ? -3.500 -3.820 -13.761 1.00 94.00 98 GLN A C 1
ATOM 761 O O . GLN A 1 98 ? -2.617 -3.015 -14.062 1.00 94.00 98 GLN A O 1
ATOM 766 N N . LEU A 1 99 ? -3.382 -4.673 -12.747 1.00 93.56 99 LEU A N 1
ATOM 767 C CA . LEU A 1 99 ? -2.151 -4.842 -11.985 1.00 93.56 99 LEU A CA 1
ATOM 768 C C . LEU A 1 99 ? -1.209 -5.791 -12.726 1.00 93.56 99 LEU A C 1
ATOM 770 O O . LEU A 1 99 ? -1.606 -6.875 -13.148 1.00 93.56 99 LEU A O 1
ATOM 774 N N . VAL A 1 100 ? 0.055 -5.391 -12.856 1.00 91.88 100 VAL A N 1
ATOM 775 C CA . VAL A 1 100 ? 1.113 -6.222 -13.439 1.00 91.88 100 VAL A CA 1
ATOM 776 C C . VAL A 1 100 ? 2.061 -6.643 -12.323 1.00 91.88 100 VAL A C 1
ATOM 778 O O . VAL A 1 100 ? 2.595 -5.787 -11.619 1.00 91.88 100 VAL A O 1
ATOM 781 N N . SER A 1 101 ? 2.271 -7.954 -12.163 1.00 86.50 101 SER A N 1
ATOM 782 C CA . SER A 1 101 ? 3.220 -8.474 -11.172 1.00 86.50 101 SER A CA 1
ATOM 783 C C . SER A 1 101 ? 4.638 -7.997 -11.478 1.00 86.50 101 SER A C 1
ATOM 785 O O . SER A 1 101 ? 5.087 -8.070 -12.624 1.00 86.50 101 SER A O 1
ATOM 787 N N . ALA A 1 102 ? 5.359 -7.560 -10.444 1.00 82.44 102 ALA A N 1
ATOM 788 C CA . ALA A 1 102 ? 6.759 -7.173 -10.565 1.00 82.44 102 ALA A CA 1
ATOM 789 C C . ALA A 1 102 ? 7.627 -8.332 -11.082 1.00 82.44 102 ALA A C 1
ATOM 791 O O . ALA A 1 102 ? 8.499 -8.095 -11.909 1.00 82.44 102 ALA A O 1
ATOM 792 N N . ASP A 1 103 ? 7.325 -9.577 -10.704 1.00 81.19 103 ASP A N 1
ATOM 793 C CA . ASP A 1 103 ? 8.073 -10.772 -11.129 1.00 81.19 103 ASP A CA 1
ATOM 794 C C . ASP A 1 103 ? 7.941 -11.047 -12.638 1.00 81.19 103 ASP A C 1
ATOM 796 O O . ASP A 1 103 ? 8.771 -11.718 -13.243 1.00 81.19 103 ASP A O 1
ATOM 800 N N . ALA A 1 104 ? 6.896 -10.514 -13.283 1.00 84.62 104 ALA A N 1
ATOM 801 C CA . ALA A 1 104 ? 6.744 -10.610 -14.733 1.00 84.62 104 ALA A CA 1
ATOM 802 C C . ALA A 1 104 ? 7.631 -9.600 -15.488 1.00 84.62 104 ALA A C 1
ATOM 804 O O . ALA A 1 104 ? 7.899 -9.784 -16.680 1.00 84.62 104 ALA A O 1
ATOM 805 N N . VAL A 1 105 ? 8.054 -8.527 -14.810 1.00 84.44 105 VAL A N 1
ATOM 806 C CA . VAL A 1 105 ? 8.736 -7.365 -15.400 1.00 84.44 105 VAL A CA 1
ATOM 807 C C . VAL A 1 105 ? 10.212 -7.302 -15.001 1.00 84.44 105 VAL A C 1
ATOM 809 O O . VAL A 1 105 ? 11.039 -6.907 -15.818 1.00 84.44 105 VAL A O 1
ATOM 812 N N . LEU A 1 106 ? 10.542 -7.697 -13.771 1.00 82.25 106 LEU A N 1
ATOM 813 C CA . LEU A 1 106 ? 11.896 -7.751 -13.226 1.00 82.25 106 LEU A CA 1
ATOM 814 C C . LEU A 1 106 ? 12.406 -9.193 -13.340 1.00 82.25 106 LEU A C 1
ATOM 816 O O . LEU A 1 106 ? 11.931 -10.063 -12.61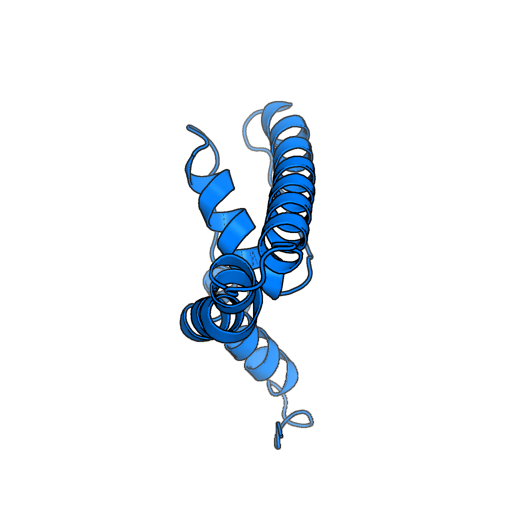1 1.00 82.25 106 LEU A O 1
ATOM 820 N N . ARG A 1 107 ? 13.316 -9.429 -14.292 1.00 73.44 107 ARG A N 1
ATOM 821 C CA . ARG A 1 107 ? 13.927 -10.729 -14.610 1.00 73.44 107 ARG A CA 1
ATOM 822 C C . ARG A 1 107 ? 15.415 -10.710 -14.335 1.00 73.44 107 ARG A C 1
ATOM 824 O O . ARG A 1 107 ? 16.015 -9.647 -14.615 1.00 73.44 107 ARG A O 1
#

Radius of gyration: 16.51 Å; chains: 1; bounding box: 40×26×48 Å

Organism: Rhizopus oryzae (NCBI:txid64495)

InterPro domains:
  IPR043749 Protein of unknown function DUF5694 [PF18950] (14-106)

pLDDT: mean 92.8, std 5.75, range [58.56, 98.5]

Secondary structure (DSSP, 8-state):
--S-TTSTTHHHHHHHHHTSHHHHHHHIIIIIHHHHT---TT-HHHHHHHHHHHHHHHHHHHHHHHHTSSTT--------GGGHHHHHHHHTTSTT-----HHHH--